Protein AF-A0A7Y6PIS1-F1 (afdb_monomer)

Secondary structure (DSSP, 8-state):
--EEEEE-STTSSHHHHHHHHHHHS-------TT--S-TT-EEEEETTEEEEE-STHHHH-TTS--STHHHHHHHHHHHHHHH-SEEEE---TTT-S-HHHHHH-

Organism: Phocaeicola vulgatus (NCBI:txid821)

Solvent-accessible surface area (backbone atoms only — not comparable to full-atom values): 6566 Å² total; per-residue (Å²): 117,56,26,36,22,78,46,59,55,88,89,47,44,67,47,58,52,52,50,48,60,48,70,75,34,75,56,82,84,81,86,71,92,81,77,87,77,69,103,28,55,45,69,42,44,55,96,93,41,63,33,32,36,45,69,38,46,74,54,72,56,80,81,79,85,83,81,80,54,67,71,55,46,53,56,49,49,54,54,30,56,76,67,31,78,40,77,43,79,46,69,39,81,91,74,45,91,45,75,66,46,63,74,73,108

Sequence (105 aa):
IPRIAIVGKPNVGKSSLVNKLLGSNRVIVSDIAGTTRDAIDTTIMHNGNEYIFIDTAGLRKKNKIKEELERYSIIRTVSAVERADVVVLLIDATEGVTEQDAKIA

pLDDT: mean 72.75, std 18.18, range [33.72, 94.94]

Radius of gyration: 14.28 Å; Cα contacts (8 Å, |Δi|>4): 120; chains: 1; bounding box: 39×29×41 Å

Foldseek 3Di:
DFEEEEDEDPPLCSLVVVVVQCVVFDPQDDDDDPPPDDPQWGWGADPNDIYIYGRCVVSVVPDDDDDPPDVVSVVSLVVSVVPGPYYHYRDRPVVPDDPRSVVSD

Nearest PDB structures (foldseek):
  5m7h-assembly1_A  TM=8.652E-01  e=1.419E-08  Bacillus subtilis subsp. subtilis str. 168
  4dcu-assembly1_A  TM=8.675E-01  e=1.735E-08  Bacillus subtilis
  6xrs-assembly2_B  TM=8.607E-01  e=6.313E-06  Neisseria gonorrhoeae NCCP11945
  6xrs-assembly1_A  TM=6.998E-01  e=1.411E-05  Neisseria gonorrhoeae NCCP11945
  9ivm-assembly1_A  TM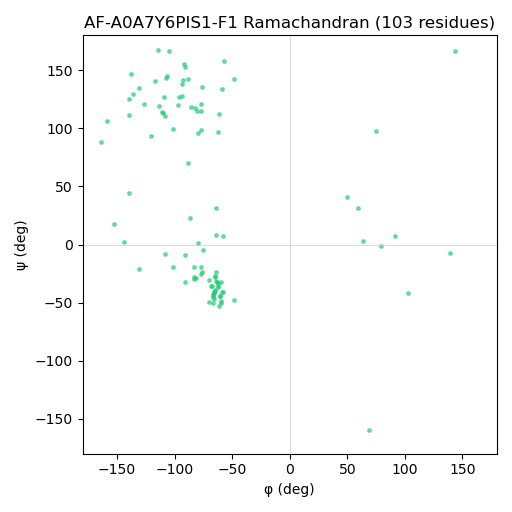=5.642E-01  e=2.242E-02  Homo sapiens

InterPro domains:
  IPR005225 Small GTP-binding domain [TIGR00231] (2-104)
  IPR006073 GTP binding domain [PF01926] (3-104)
  IPR006073 GTP binding domain [PR00326] (4-24)
  IPR006073 GTP binding domain [PR00326] (74-92)
  IPR027417 P-loop containing nucleoside triphosphate hydrolase [G3DSA:3.40.50.300] (1-105)
  IPR027417 P-loop containing nucleoside triphosp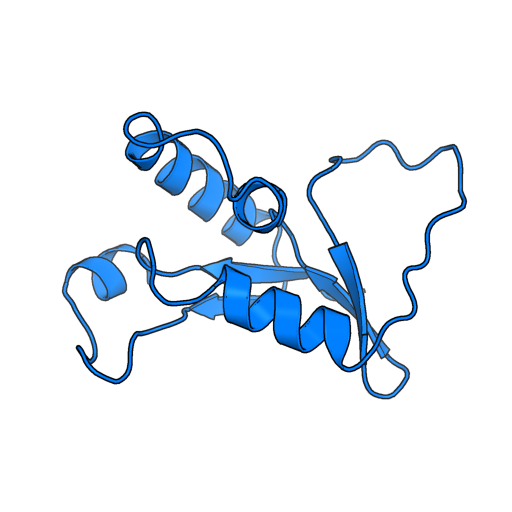hate hydrolase [SSF52540] (2-103)
  IPR031166 EngA-type guanine nucleotide-binding (G) domain [PS51712] (2-105)

Mean predicted aligned error: 9.03 Å

Structure (mmCIF, N/CA/C/O backbone):
data_AF-A0A7Y6PIS1-F1
#
_entry.id   AF-A0A7Y6PIS1-F1
#
loop_
_atom_site.group_PDB
_atom_site.id
_atom_site.type_symbol
_atom_site.label_atom_id
_atom_site.label_alt_id
_atom_site.label_comp_id
_atom_site.label_asym_id
_atom_site.label_entity_id
_atom_site.label_seq_id
_atom_site.pdbx_PDB_ins_code
_atom_site.Cartn_x
_atom_site.Cartn_y
_atom_site.Cartn_z
_atom_site.occupancy
_atom_site.B_iso_or_equiv
_atom_site.auth_seq_id
_atom_site.auth_comp_id
_atom_site.auth_asym_id
_atom_site.auth_atom_id
_atom_site.pdbx_PDB_model_num
ATOM 1 N N . ILE A 1 1 ? -13.054 -0.274 11.995 1.00 86.12 1 ILE A N 1
ATOM 2 C CA . ILE A 1 1 ? -12.542 0.511 10.851 1.00 86.12 1 ILE A CA 1
ATOM 3 C C . ILE A 1 1 ? -11.534 -0.373 10.130 1.00 86.12 1 ILE A C 1
ATOM 5 O O . ILE A 1 1 ? -10.562 -0.742 10.786 1.00 86.12 1 ILE A O 1
ATOM 9 N N . PRO A 1 2 ? -11.788 -0.788 8.878 1.00 92.56 2 PRO A N 1
ATOM 10 C CA . PRO A 1 2 ? -10.890 -1.682 8.152 1.00 92.56 2 PRO A CA 1
ATOM 11 C C . PRO A 1 2 ? -9.487 -1.089 8.005 1.00 92.56 2 PRO A C 1
ATOM 13 O O . PRO A 1 2 ? -9.337 0.084 7.644 1.00 92.56 2 PRO A O 1
ATOM 16 N N . ARG A 1 3 ? -8.469 -1.906 8.273 1.00 90.88 3 ARG A N 1
ATOM 17 C CA . ARG A 1 3 ? -7.052 -1.576 8.120 1.00 90.88 3 ARG A CA 1
ATOM 18 C C . ARG A 1 3 ? -6.539 -2.088 6.785 1.00 90.88 3 ARG A C 1
ATOM 20 O O . ARG A 1 3 ? -6.576 -3.287 6.521 1.00 90.88 3 ARG A O 1
ATOM 27 N N . ILE A 1 4 ? -6.050 -1.178 5.955 1.00 91.00 4 ILE A N 1
ATOM 28 C CA . ILE A 1 4 ? -5.600 -1.457 4.595 1.00 91.00 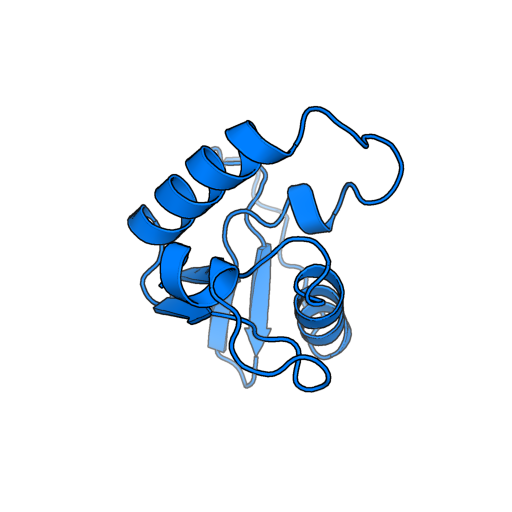4 ILE A CA 1
ATOM 29 C C . ILE A 1 4 ? -4.089 -1.240 4.512 1.00 91.00 4 ILE A C 1
ATOM 31 O O . ILE A 1 4 ? -3.604 -0.125 4.716 1.00 91.00 4 ILE A O 1
ATOM 35 N N . ALA A 1 5 ? -3.345 -2.291 4.173 1.00 89.00 5 ALA A N 1
ATOM 36 C CA . ALA A 1 5 ? -1.942 -2.190 3.779 1.00 89.00 5 ALA A CA 1
ATOM 37 C C . ALA A 1 5 ? -1.826 -2.072 2.258 1.00 89.00 5 ALA A C 1
ATOM 39 O O . ALA A 1 5 ? -2.485 -2.808 1.526 1.00 89.00 5 ALA A O 1
ATOM 40 N N . ILE A 1 6 ? -0.939 -1.197 1.776 1.00 87.12 6 ILE A N 1
ATOM 41 C CA . ILE A 1 6 ? -0.526 -1.183 0.366 1.00 87.12 6 ILE A CA 1
ATOM 42 C C . ILE A 1 6 ? 0.921 -1.651 0.280 1.00 87.12 6 ILE A C 1
ATOM 44 O O . ILE A 1 6 ? 1.836 -0.953 0.724 1.00 87.12 6 ILE A O 1
ATOM 48 N N . VAL A 1 7 ? 1.121 -2.813 -0.331 1.00 87.12 7 VAL A N 1
ATOM 49 C CA . VAL A 1 7 ? 2.422 -3.459 -0.522 1.00 87.12 7 VAL A CA 1
ATOM 50 C C . 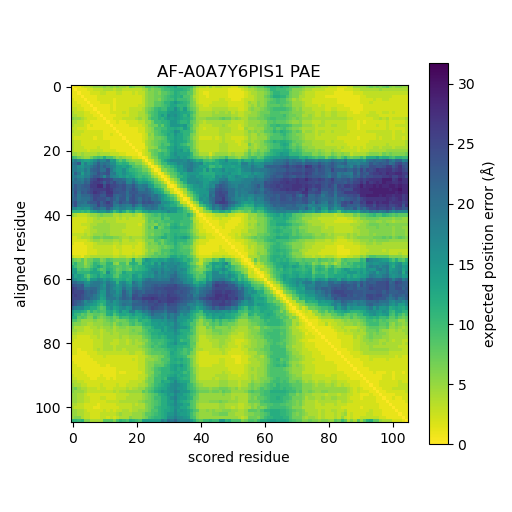VAL A 1 7 ? 2.773 -3.524 -2.008 1.00 87.12 7 VAL A C 1
ATOM 52 O O . VAL A 1 7 ? 1.959 -3.216 -2.873 1.00 87.12 7 VAL A O 1
ATOM 55 N N . GLY A 1 8 ? 4.025 -3.845 -2.314 1.00 85.75 8 GLY A N 1
ATOM 56 C CA . GLY A 1 8 ? 4.538 -3.935 -3.682 1.00 85.75 8 GLY A CA 1
ATOM 57 C C . GLY A 1 8 ? 5.976 -3.447 -3.771 1.00 85.75 8 GLY A C 1
ATOM 58 O O . GLY A 1 8 ? 6.478 -2.796 -2.841 1.00 85.75 8 GLY A O 1
ATOM 59 N N . LYS A 1 9 ? 6.644 -3.738 -4.888 1.00 83.94 9 LYS A N 1
ATOM 60 C CA . LYS A 1 9 ? 8.067 -3.425 -5.082 1.00 83.94 9 LYS A CA 1
ATOM 61 C C . LYS A 1 9 ? 8.381 -1.928 -4.914 1.00 83.94 9 LYS A C 1
ATOM 63 O O . LYS A 1 9 ? 7.483 -1.074 -4.998 1.00 83.94 9 LYS A O 1
ATOM 68 N N . PRO A 1 10 ? 9.635 -1.548 -4.620 1.00 78.06 10 PRO A N 1
ATOM 69 C CA . PRO A 1 10 ? 10.038 -0.145 -4.589 1.00 78.06 10 PRO A CA 1
ATOM 70 C C . PRO A 1 10 ? 9.581 0.607 -5.849 1.00 78.06 10 PRO A C 1
ATOM 72 O O . PRO A 1 10 ? 9.574 0.063 -6.943 1.00 78.06 10 PRO A O 1
ATOM 75 N N . ASN A 1 11 ? 9.165 1.865 -5.687 1.00 78.88 11 ASN A N 1
ATOM 76 C CA . ASN A 1 11 ? 8.772 2.763 -6.785 1.00 78.88 11 ASN A CA 1
ATOM 77 C C . ASN A 1 11 ? 7.546 2.377 -7.641 1.00 78.88 11 ASN A C 1
ATOM 79 O O . ASN A 1 11 ? 7.165 3.184 -8.479 1.00 78.88 11 ASN A O 1
ATOM 83 N N . VAL A 1 12 ? 6.827 1.288 -7.340 1.00 85.50 12 VAL A N 1
ATOM 84 C CA . VAL A 1 12 ? 5.592 0.844 -8.044 1.00 85.50 12 VAL A CA 1
ATOM 85 C C . VAL A 1 12 ? 4.383 1.803 -7.954 1.00 85.50 12 VAL A C 1
ATOM 87 O O . VAL A 1 12 ? 3.261 1.468 -8.303 1.00 85.50 12 VAL A O 1
ATOM 90 N N . GLY A 1 13 ? 4.566 3.014 -7.420 1.00 85.06 13 GLY A N 1
ATOM 91 C CA . GLY A 1 13 ? 3.503 4.023 -7.353 1.00 85.06 13 GLY A CA 1
ATOM 92 C C . GLY A 1 13 ? 2.649 4.022 -6.080 1.00 85.06 13 GLY A C 1
ATOM 93 O O . GLY A 1 13 ? 1.719 4.822 -5.990 1.00 85.06 13 GLY A O 1
ATOM 94 N N . LYS A 1 14 ? 2.990 3.232 -5.049 1.00 83.75 14 LYS A N 1
ATOM 95 C CA . LYS A 1 14 ? 2.235 3.157 -3.772 1.00 83.75 14 LYS A CA 1
ATOM 96 C C . LYS A 1 14 ? 1.906 4.530 -3.177 1.00 83.75 14 LYS A C 1
ATOM 98 O O . LYS A 1 14 ? 0.764 4.807 -2.823 1.00 83.75 14 LYS A O 1
ATOM 103 N N . SER A 1 15 ? 2.897 5.425 -3.100 1.00 75.38 15 SER A N 1
ATOM 104 C CA . SER A 1 15 ? 2.697 6.769 -2.535 1.00 75.38 15 SER A CA 1
ATOM 105 C C . SER A 1 15 ? 1.785 7.628 -3.404 1.00 75.38 15 SER A C 1
ATOM 107 O O . SER A 1 15 ? 1.017 8.424 -2.877 1.00 75.38 15 SER A O 1
ATOM 109 N N . SER A 1 16 ? 1.867 7.476 -4.728 1.00 81.75 16 SER A N 1
ATOM 110 C CA . SER A 1 16 ? 1.006 8.198 -5.665 1.00 81.75 16 SER A CA 1
ATOM 111 C C . SER A 1 16 ? -0.450 7.759 -5.511 1.00 81.75 16 SER A C 1
ATOM 113 O O . SER A 1 16 ? -1.330 8.615 -5.460 1.00 81.75 16 SER A O 1
ATOM 115 N N . LEU A 1 17 ? -0.695 6.454 -5.344 1.00 84.31 17 LEU A N 1
ATOM 116 C CA . LEU A 1 17 ? -2.024 5.899 -5.085 1.00 84.31 17 LEU A CA 1
ATOM 117 C C . LEU A 1 17 ? -2.618 6.440 -3.777 1.00 84.31 17 LEU A C 1
ATOM 119 O O . LEU A 1 17 ? -3.703 7.017 -3.794 1.00 84.31 17 LEU A O 1
ATOM 123 N N . VAL A 1 18 ? -1.886 6.338 -2.662 1.00 78.50 18 VAL A N 1
ATOM 124 C CA . VAL A 1 18 ? -2.363 6.853 -1.364 1.00 78.50 18 VAL A CA 1
ATOM 125 C C . VAL A 1 18 ? -2.602 8.359 -1.418 1.00 78.50 18 VAL A C 1
ATOM 127 O O . VAL A 1 18 ? -3.649 8.825 -0.981 1.00 78.50 18 VAL A O 1
ATOM 130 N N . ASN A 1 19 ? -1.693 9.137 -2.009 1.00 76.12 19 ASN A N 1
ATOM 131 C CA . ASN A 1 19 ? -1.880 10.584 -2.140 1.00 76.12 19 ASN A CA 1
ATOM 132 C C . ASN A 1 19 ? -3.105 10.943 -2.986 1.00 76.12 19 ASN A C 1
ATOM 134 O O . ASN A 1 19 ? -3.787 11.921 -2.678 1.00 76.12 19 ASN A O 1
ATOM 138 N N . LYS A 1 20 ? -3.407 10.161 -4.029 1.00 80.62 20 L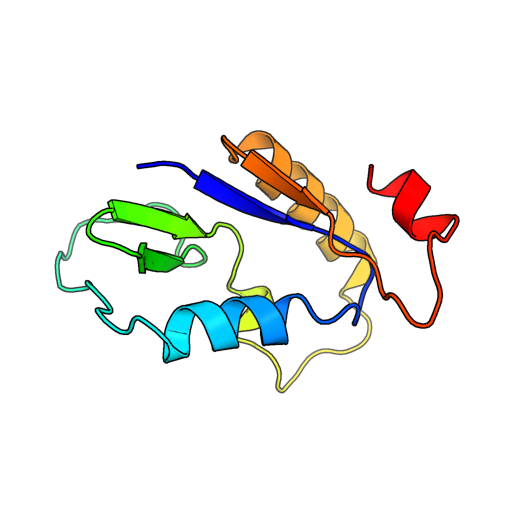YS A N 1
ATOM 139 C CA . LYS A 1 20 ? -4.617 10.351 -4.831 1.00 80.62 20 LYS A CA 1
ATOM 140 C C . LYS A 1 20 ? -5.870 10.072 -4.000 1.00 80.62 20 LYS A C 1
ATOM 142 O O . LYS A 1 20 ? -6.758 10.916 -3.980 1.00 80.62 20 LYS A O 1
ATOM 147 N N . LEU A 1 21 ? -5.903 8.961 -3.260 1.00 77.19 21 LEU A N 1
ATOM 148 C CA . LEU A 1 21 ? -7.011 8.613 -2.358 1.00 77.19 21 LEU A CA 1
ATOM 149 C C . LEU A 1 21 ? -7.231 9.682 -1.277 1.00 77.19 21 LEU A C 1
ATOM 151 O O . LEU A 1 21 ? -8.372 10.059 -1.009 1.00 77.19 21 LEU A O 1
ATOM 155 N N . LEU A 1 22 ? -6.139 10.222 -0.726 1.00 73.25 22 LEU A N 1
ATOM 156 C CA . LEU A 1 22 ? -6.167 11.314 0.246 1.00 73.25 22 LEU A CA 1
ATOM 157 C C . LEU A 1 22 ? -6.678 12.620 -0.357 1.00 73.25 22 LEU A C 1
ATOM 159 O O . LEU A 1 22 ? -7.463 13.307 0.280 1.00 73.25 22 LEU A O 1
ATOM 163 N N . GLY A 1 23 ? -6.224 12.991 -1.556 1.00 65.94 23 GLY A N 1
ATOM 164 C CA . GLY A 1 23 ? -6.621 14.230 -2.229 1.00 65.94 23 GLY A CA 1
ATOM 165 C C . GLY A 1 23 ? -8.068 14.225 -2.724 1.00 65.94 23 GLY A C 1
ATOM 166 O O . GLY A 1 23 ? -8.696 15.278 -2.748 1.00 65.94 23 GLY A O 1
ATOM 167 N N . SER A 1 24 ? -8.601 13.056 -3.082 1.00 59.75 24 SER A N 1
ATOM 168 C CA . SER A 1 24 ? -9.976 12.899 -3.567 1.00 59.75 24 SER A CA 1
ATOM 169 C C . SER A 1 24 ? -11.036 12.961 -2.466 1.00 59.75 24 SER A C 1
ATOM 171 O O . SER A 1 24 ? -12.177 13.285 -2.771 1.00 59.75 24 SER A O 1
ATOM 173 N N . ASN A 1 25 ? -10.686 12.673 -1.208 1.00 54.62 25 ASN A N 1
ATOM 174 C CA . ASN A 1 25 ? -11.656 12.588 -0.112 1.00 54.62 25 ASN A CA 1
ATOM 175 C C . ASN A 1 25 ? -11.141 13.217 1.197 1.00 54.62 25 ASN A C 1
ATOM 177 O O . ASN A 1 25 ? -11.264 12.620 2.267 1.00 54.62 25 ASN A O 1
ATOM 181 N N . ARG A 1 26 ? -10.511 14.400 1.141 1.00 50.19 26 ARG A N 1
ATOM 182 C CA . ARG A 1 26 ? -9.970 15.048 2.350 1.00 50.19 26 ARG A CA 1
ATOM 183 C C . ARG A 1 26 ? -11.073 15.393 3.357 1.00 50.19 26 ARG A C 1
ATOM 185 O O . ARG A 1 26 ? -11.634 16.480 3.323 1.00 50.19 26 ARG A O 1
ATOM 192 N N . VAL A 1 27 ? -11.255 14.512 4.331 1.00 42.97 27 VAL A N 1
ATOM 193 C CA . VAL A 1 27 ? -11.535 14.869 5.720 1.00 42.97 27 VAL A CA 1
ATOM 194 C C . VAL A 1 27 ? -10.389 14.264 6.524 1.00 42.97 27 VAL A C 1
ATOM 196 O O . VAL A 1 27 ? -10.385 13.074 6.824 1.00 42.97 27 VAL A O 1
ATOM 199 N N . ILE A 1 28 ? -9.344 15.057 6.776 1.00 50.56 28 ILE A N 1
ATOM 200 C CA . ILE A 1 28 ? -8.276 14.659 7.698 1.00 50.56 28 ILE A CA 1
ATOM 201 C C . ILE A 1 28 ? -8.855 14.864 9.096 1.00 50.56 28 ILE A C 1
ATOM 203 O O . ILE A 1 28 ? -8.913 15.993 9.572 1.00 50.56 28 ILE A O 1
ATOM 207 N N . VAL A 1 29 ? -9.338 13.794 9.723 1.00 41.78 29 VAL A N 1
ATOM 208 C CA . VAL A 1 29 ? -9.746 13.840 11.129 1.00 41.78 29 VAL A CA 1
ATOM 209 C C . VAL A 1 29 ? -8.485 13.707 11.974 1.00 41.78 29 VAL A C 1
ATOM 211 O O . VAL A 1 29 ? -7.808 12.683 11.927 1.00 41.78 29 VAL A O 1
ATOM 214 N N . SER A 1 30 ? -8.137 14.746 12.723 1.00 46.31 30 SER A N 1
ATOM 215 C CA . SER A 1 30 ? -7.160 14.652 13.806 1.00 46.31 30 SER A CA 1
ATOM 216 C C . SER A 1 30 ? -7.370 15.816 14.754 1.00 46.31 30 SER A C 1
ATOM 218 O O . SER A 1 30 ? -6.948 16.906 14.405 1.00 46.31 30 SER A O 1
ATOM 220 N N . ASP A 1 31 ? -7.943 15.568 15.936 1.00 37.16 31 ASP A N 1
ATOM 221 C CA . ASP A 1 31 ? -7.888 16.506 17.075 1.00 37.16 31 ASP A CA 1
ATOM 222 C C . ASP A 1 31 ? -8.001 15.817 18.460 1.00 37.16 31 ASP A C 1
ATOM 224 O O . ASP A 1 31 ? -8.262 16.473 19.465 1.00 37.16 31 ASP A O 1
ATOM 228 N N . ILE A 1 32 ? -7.779 14.496 18.578 1.00 36.62 32 ILE A N 1
ATOM 229 C CA . ILE A 1 32 ? -7.836 13.818 19.890 1.00 36.62 32 ILE A CA 1
ATOM 230 C C . ILE A 1 32 ? -6.421 13.575 20.429 1.00 36.62 32 ILE A C 1
ATOM 232 O O . ILE A 1 32 ? -5.749 12.606 20.071 1.00 36.62 32 ILE A O 1
ATOM 236 N N . ALA A 1 33 ? -5.980 14.448 21.338 1.00 33.72 33 ALA A N 1
ATOM 237 C CA . ALA A 1 33 ? -4.833 14.189 22.202 1.00 33.72 33 ALA A CA 1
ATOM 238 C C . ALA A 1 33 ? -5.131 12.957 23.080 1.00 33.72 33 ALA A C 1
ATOM 240 O O . ALA A 1 33 ? -6.032 12.986 23.915 1.00 33.72 33 ALA A O 1
ATOM 241 N N . GLY A 1 34 ? -4.404 11.859 22.852 1.00 38.12 34 GLY A N 1
ATOM 242 C CA . GLY A 1 34 ? -4.619 10.576 23.538 1.00 38.12 34 GLY A CA 1
ATOM 243 C C . GLY A 1 34 ? -4.503 9.335 22.647 1.00 38.12 34 GLY A C 1
ATOM 244 O O . GLY A 1 34 ? -4.484 8.221 23.161 1.00 38.12 34 GLY A O 1
ATOM 245 N N . THR A 1 35 ? -4.372 9.481 21.326 1.00 47.72 35 THR A N 1
ATOM 246 C CA . THR A 1 35 ? -4.166 8.343 20.416 1.00 47.72 35 THR A CA 1
ATOM 247 C C . THR A 1 35 ? -2.681 8.010 20.253 1.00 47.72 35 THR A C 1
ATOM 249 O O . THR A 1 35 ? -2.085 8.221 19.197 1.00 47.72 35 THR A O 1
ATOM 252 N N . THR A 1 36 ? -2.036 7.483 21.291 1.00 45.44 36 THR A N 1
ATOM 253 C CA . THR A 1 36 ? -0.751 6.797 21.108 1.00 45.44 36 THR A CA 1
ATOM 254 C C . THR A 1 36 ? -1.007 5.383 20.605 1.00 45.44 36 THR A C 1
ATOM 256 O O . THR A 1 36 ? -1.262 4.476 21.391 1.00 45.44 36 THR A O 1
ATOM 259 N N . ARG A 1 37 ? -0.933 5.181 19.287 1.00 40.03 37 ARG A N 1
ATOM 260 C CA . ARG A 1 37 ? -0.550 3.895 18.678 1.00 40.03 37 ARG A CA 1
ATOM 261 C C . ARG A 1 37 ? -0.187 4.132 17.212 1.00 40.03 37 ARG A C 1
ATOM 263 O O . ARG A 1 37 ? -1.028 4.084 16.329 1.00 40.03 37 ARG A O 1
ATOM 270 N N . ASP A 1 38 ? 1.094 4.438 17.027 1.00 43.41 38 ASP A N 1
ATOM 271 C CA . ASP A 1 38 ? 1.842 4.467 15.767 1.00 43.41 38 ASP A CA 1
ATOM 272 C C . ASP A 1 38 ? 1.556 5.671 14.853 1.00 43.41 38 ASP A C 1
ATOM 274 O O . ASP A 1 38 ? 0.626 5.684 14.056 1.00 43.41 38 ASP A O 1
ATOM 278 N N . ALA A 1 39 ? 2.420 6.691 14.927 1.00 48.81 39 ALA A N 1
ATOM 279 C CA . ALA A 1 39 ? 2.392 7.958 14.173 1.00 48.81 39 ALA A CA 1
ATOM 280 C C . ALA A 1 39 ? 2.573 7.829 12.633 1.00 48.81 39 ALA A C 1
ATOM 282 O O . ALA A 1 39 ? 3.184 8.678 11.982 1.00 48.81 39 ALA A O 1
ATOM 283 N N . ILE A 1 40 ? 2.108 6.728 12.048 1.00 66.31 40 ILE A N 1
ATOM 284 C CA . ILE A 1 40 ? 2.474 6.218 10.726 1.00 66.31 40 ILE A CA 1
ATOM 285 C C . ILE A 1 40 ? 1.221 5.872 9.899 1.00 66.31 40 ILE A C 1
ATOM 287 O O . ILE A 1 40 ? 1.296 5.867 8.670 1.00 66.31 40 ILE A O 1
ATOM 291 N N . ASP A 1 41 ? 0.066 5.645 10.524 1.00 78.31 41 ASP A N 1
ATOM 292 C CA . ASP A 1 41 ? -1.171 5.265 9.836 1.00 78.31 41 ASP A CA 1
ATOM 293 C C . ASP A 1 41 ? -2.004 6.507 9.453 1.00 78.31 41 ASP A C 1
ATOM 295 O O . ASP A 1 41 ? -1.897 7.571 10.064 1.00 78.31 41 ASP A O 1
ATOM 299 N N . THR A 1 42 ? -2.808 6.410 8.394 1.00 78.50 42 THR A N 1
ATOM 300 C CA . THR A 1 42 ? -3.636 7.508 7.885 1.00 78.50 42 THR A CA 1
ATOM 301 C C . THR A 1 42 ? -5.093 7.087 7.762 1.00 78.50 42 THR A C 1
ATOM 303 O O . THR A 1 42 ? -5.418 6.193 6.985 1.00 78.50 42 THR A O 1
ATOM 306 N N . THR A 1 43 ? -5.978 7.795 8.455 1.00 82.81 43 THR A N 1
ATOM 307 C CA . THR A 1 43 ? -7.427 7.649 8.301 1.00 82.81 43 THR A CA 1
ATOM 308 C C . THR A 1 43 ? -7.924 8.331 7.024 1.00 82.81 43 THR A C 1
ATOM 310 O O . THR A 1 43 ? -7.524 9.457 6.718 1.00 82.81 43 THR A O 1
ATOM 313 N N . ILE A 1 44 ? -8.805 7.659 6.280 1.00 79.75 44 ILE A N 1
ATOM 314 C CA . ILE A 1 44 ? -9.463 8.163 5.069 1.00 79.75 44 ILE A CA 1
ATOM 315 C C . ILE A 1 44 ? -10.967 7.910 5.168 1.00 79.75 44 ILE A C 1
ATOM 317 O O . ILE A 1 44 ? -11.389 6.803 5.492 1.00 79.75 44 ILE A O 1
ATOM 321 N N . MET A 1 45 ? -11.768 8.919 4.823 1.00 81.06 45 MET A N 1
ATOM 322 C CA . MET A 1 45 ? -13.201 8.762 4.578 1.00 81.06 45 MET A CA 1
ATOM 323 C C . MET A 1 45 ? -13.435 8.534 3.087 1.00 81.06 45 MET A C 1
ATOM 325 O O . MET A 1 45 ? -12.966 9.317 2.272 1.00 81.06 45 MET A O 1
ATOM 329 N N . HIS A 1 46 ? -14.164 7.493 2.704 1.00 81.81 46 HIS A N 1
ATOM 330 C CA . HIS A 1 46 ? -14.545 7.253 1.316 1.00 81.81 46 HIS A CA 1
ATOM 331 C C . HIS A 1 46 ? -15.984 6.747 1.244 1.00 81.81 46 HIS A C 1
ATOM 333 O O . HIS A 1 46 ? -16.339 5.773 1.905 1.00 81.81 46 HIS A O 1
ATOM 339 N N . ASN A 1 47 ? -16.824 7.430 0.459 1.00 84.88 47 ASN A N 1
ATOM 340 C CA . ASN A 1 47 ? -18.254 7.129 0.316 1.00 84.88 47 ASN A CA 1
ATOM 341 C C . ASN A 1 47 ? -18.985 6.975 1.667 1.00 84.88 47 ASN A C 1
ATOM 343 O O . ASN A 1 47 ? -19.786 6.064 1.847 1.00 84.88 47 ASN A O 1
ATOM 347 N N . GLY A 1 48 ? -18.669 7.843 2.636 1.00 84.62 48 GLY A N 1
ATOM 348 C CA . GLY A 1 48 ? -19.264 7.816 3.977 1.00 84.62 48 GLY A CA 1
ATOM 349 C C . GLY A 1 48 ? -18.685 6.768 4.936 1.00 84.62 48 GLY A C 1
ATOM 350 O O . GLY A 1 48 ? -19.088 6.746 6.094 1.00 84.62 48 GLY A O 1
ATOM 351 N N . ASN A 1 49 ? -17.724 5.949 4.500 1.00 85.69 49 ASN A N 1
ATOM 352 C CA . ASN A 1 49 ? -17.076 4.932 5.329 1.00 85.69 49 ASN A CA 1
ATOM 353 C C . ASN A 1 49 ? -15.649 5.334 5.705 1.00 85.69 49 ASN A C 1
ATOM 355 O O . ASN A 1 49 ? -14.931 5.926 4.900 1.00 85.69 49 ASN A O 1
ATOM 359 N N . GLU A 1 50 ? -15.228 4.967 6.910 1.00 87.25 50 GLU A N 1
ATOM 360 C CA . GLU A 1 50 ? -13.876 5.205 7.409 1.00 87.25 50 GLU A CA 1
ATOM 361 C C . GLU A 1 50 ? -12.962 4.008 7.120 1.00 87.25 50 GLU A C 1
ATOM 363 O O . GLU A 1 50 ? -13.365 2.849 7.261 1.00 87.25 50 GLU A O 1
ATOM 368 N N . TYR A 1 51 ? -11.711 4.292 6.768 1.00 88.00 51 TYR A N 1
ATOM 369 C CA . TYR A 1 51 ? -10.652 3.317 6.522 1.00 88.00 51 TYR A CA 1
ATOM 370 C C . TYR A 1 51 ? -9.346 3.798 7.148 1.00 88.00 51 TYR A C 1
ATOM 372 O O . TYR A 1 51 ? -9.061 4.995 7.143 1.00 88.00 51 TYR A O 1
ATOM 380 N N . ILE A 1 52 ? -8.518 2.875 7.633 1.00 88.12 52 ILE A N 1
ATOM 381 C CA . ILE A 1 52 ? -7.175 3.182 8.139 1.00 88.12 52 ILE A CA 1
ATOM 382 C C . ILE A 1 52 ? -6.154 2.588 7.177 1.00 88.12 52 ILE A C 1
ATOM 384 O O . ILE A 1 52 ? -6.036 1.375 7.059 1.00 88.12 52 ILE A O 1
ATOM 388 N N . PHE A 1 53 ? -5.383 3.437 6.508 1.00 85.38 53 PHE A N 1
ATOM 389 C CA . PHE A 1 53 ? -4.225 3.012 5.731 1.00 85.38 53 PHE A CA 1
ATOM 390 C C . PHE A 1 53 ? -3.019 2.921 6.648 1.00 85.38 53 PHE A C 1
ATOM 392 O O . PHE A 1 53 ? -2.602 3.927 7.220 1.00 85.38 53 PHE A O 1
ATOM 399 N N . ILE A 1 54 ? -2.455 1.731 6.789 1.00 82.31 54 ILE A N 1
ATOM 400 C CA . ILE A 1 54 ? -1.356 1.504 7.723 1.00 82.31 54 ILE A CA 1
ATOM 401 C C . ILE A 1 54 ? 0.017 1.690 7.066 1.00 82.31 54 ILE A C 1
ATOM 403 O O . ILE A 1 54 ? 0.174 1.585 5.851 1.00 82.31 54 ILE A O 1
ATOM 407 N N . ASP A 1 55 ? 1.016 1.998 7.886 1.00 70.94 55 ASP A N 1
ATOM 408 C CA . ASP A 1 55 ? 2.428 2.143 7.515 1.00 70.94 55 ASP A CA 1
ATOM 409 C C . ASP A 1 55 ? 2.744 3.216 6.436 1.00 70.94 55 ASP A C 1
ATOM 411 O O . ASP A 1 55 ? 3.714 3.148 5.670 1.00 70.94 55 ASP A O 1
ATOM 415 N N . THR A 1 56 ? 1.956 4.295 6.407 1.00 62.91 56 THR A N 1
ATOM 416 C CA . THR A 1 56 ? 2.073 5.385 5.421 1.00 62.91 56 THR A CA 1
ATOM 417 C C . THR A 1 56 ? 3.245 6.355 5.644 1.00 62.91 56 THR A C 1
ATOM 419 O O . THR A 1 56 ? 3.483 7.213 4.790 1.00 62.91 56 THR A O 1
ATOM 422 N N . ALA A 1 57 ? 4.036 6.257 6.724 1.00 55.09 57 ALA A N 1
ATOM 423 C CA . ALA A 1 57 ? 5.134 7.212 6.969 1.00 55.09 57 ALA A CA 1
ATOM 424 C C . ALA A 1 57 ? 6.211 7.188 5.874 1.00 55.09 57 ALA A C 1
ATOM 426 O O . ALA A 1 57 ? 6.763 8.234 5.533 1.00 55.09 57 ALA A O 1
ATOM 427 N N . GLY A 1 58 ? 6.483 6.024 5.272 1.00 53.88 58 GLY A N 1
ATOM 428 C CA . GLY A 1 58 ? 7.351 5.905 4.095 1.00 53.88 58 GLY A CA 1
ATOM 429 C C . GLY A 1 58 ? 6.791 6.610 2.857 1.00 53.88 58 GLY A C 1
ATOM 430 O O . GLY A 1 58 ? 7.551 7.084 2.020 1.00 53.88 58 GLY A O 1
ATOM 431 N N . LEU A 1 59 ? 5.466 6.748 2.769 1.00 54.78 59 LEU A N 1
ATOM 432 C CA . LEU A 1 59 ? 4.781 7.448 1.682 1.00 54.78 59 LEU A CA 1
ATOM 433 C C . LEU A 1 59 ? 4.785 8.973 1.891 1.00 54.78 59 LEU A C 1
ATOM 435 O O . LEU A 1 59 ? 4.806 9.718 0.913 1.00 54.78 59 LEU A O 1
ATOM 439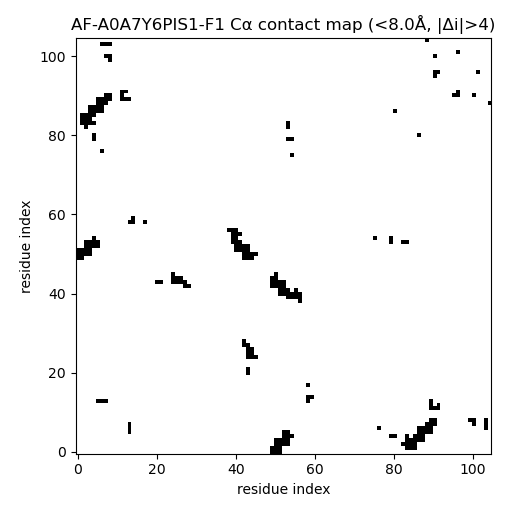 N N . ARG A 1 60 ? 4.818 9.434 3.151 1.00 50.31 60 ARG A N 1
ATOM 440 C CA . ARG A 1 60 ? 4.861 10.857 3.538 1.00 50.31 60 ARG A CA 1
ATOM 441 C C . ARG A 1 60 ? 6.275 11.467 3.514 1.00 50.31 60 ARG A C 1
ATOM 443 O O . ARG A 1 60 ? 6.414 12.661 3.275 1.00 50.31 60 ARG A O 1
ATOM 450 N N . LYS A 1 61 ? 7.336 10.676 3.731 1.00 48.97 61 LYS A N 1
ATOM 451 C CA . LYS A 1 61 ? 8.735 11.142 3.916 1.00 48.97 61 LYS A CA 1
ATOM 452 C C . LYS A 1 61 ? 9.562 11.338 2.629 1.00 48.97 61 LYS A C 1
ATOM 454 O O . LYS A 1 61 ? 10.789 11.323 2.698 1.00 48.97 61 LYS A O 1
ATOM 459 N N . LYS A 1 62 ? 8.939 11.539 1.463 1.00 47.53 62 LYS A N 1
ATOM 460 C CA . LYS A 1 62 ? 9.548 11.395 0.117 1.00 47.53 62 LYS A CA 1
ATOM 461 C C . LYS A 1 62 ? 10.801 12.235 -0.240 1.00 47.53 62 LYS A C 1
ATOM 463 O O . LYS A 1 62 ? 11.233 12.154 -1.381 1.00 47.53 62 LYS A O 1
ATOM 468 N N . ASN A 1 63 ? 11.430 12.978 0.675 1.00 43.94 63 ASN A N 1
ATOM 469 C CA . ASN A 1 63 ? 12.503 13.913 0.325 1.00 43.94 63 ASN A CA 1
ATOM 470 C C . ASN A 1 63 ? 13.945 13.555 0.726 1.00 43.94 63 ASN A C 1
ATOM 472 O O . ASN A 1 63 ? 14.811 14.303 0.282 1.00 43.94 63 ASN A O 1
ATOM 476 N N . LYS A 1 64 ? 14.282 12.510 1.513 1.00 43.56 64 LYS A N 1
ATOM 477 C CA . LYS A 1 64 ? 15.677 12.453 2.035 1.00 43.56 64 LYS A CA 1
ATOM 478 C C . LYS A 1 64 ? 16.461 11.150 2.223 1.00 43.56 64 LYS A C 1
ATOM 480 O O . LYS A 1 64 ? 17.590 11.272 2.678 1.00 43.56 64 LYS A O 1
ATOM 485 N N . ILE A 1 65 ? 15.996 9.943 1.894 1.00 49.75 65 ILE A N 1
ATOM 486 C CA . ILE A 1 65 ? 16.830 8.752 2.175 1.00 49.75 65 ILE A CA 1
ATOM 487 C C . ILE A 1 65 ? 16.743 7.750 1.024 1.00 49.75 65 ILE A C 1
ATOM 489 O O . ILE A 1 65 ? 15.691 7.170 0.782 1.00 49.75 65 ILE A O 1
ATOM 493 N N . LYS A 1 66 ? 17.848 7.590 0.292 1.00 49.72 66 LYS A N 1
ATOM 494 C CA . LYS A 1 66 ? 18.131 6.480 -0.626 1.00 49.72 66 LYS A CA 1
ATOM 495 C C . LYS A 1 66 ? 19.204 5.622 0.065 1.00 49.72 66 LYS A C 1
ATOM 497 O O . LYS A 1 66 ? 20.060 6.189 0.724 1.00 49.72 66 LYS A O 1
ATOM 502 N N . GLU A 1 67 ? 19.120 4.303 -0.090 1.00 45.03 67 GLU A N 1
ATOM 503 C CA . GLU A 1 67 ? 20.110 3.262 0.284 1.00 45.03 67 GLU A CA 1
ATOM 504 C C . GLU A 1 67 ? 19.876 2.419 1.561 1.00 45.03 67 GLU A C 1
ATOM 506 O O . GLU A 1 67 ? 19.959 1.203 1.446 1.00 45.03 67 GLU A O 1
ATOM 511 N N . GLU A 1 68 ? 19.433 2.927 2.720 1.00 46.50 68 GLU A N 1
ATOM 512 C CA . GLU A 1 68 ? 19.150 2.040 3.891 1.00 46.50 68 GLU A CA 1
ATOM 513 C C . GLU A 1 68 ? 17.786 1.300 3.844 1.00 46.50 68 GLU A C 1
ATOM 515 O O . GLU A 1 68 ? 17.413 0.563 4.759 1.00 46.50 68 GLU A O 1
ATOM 520 N N . LEU A 1 69 ? 17.003 1.493 2.780 1.00 53.81 69 LEU A N 1
ATOM 521 C CA . LEU A 1 69 ? 15.566 1.193 2.761 1.00 53.81 69 LEU A CA 1
ATOM 522 C C . LEU A 1 69 ? 15.178 -0.267 2.487 1.00 53.81 69 LEU A C 1
ATOM 524 O O . LEU A 1 69 ? 14.056 -0.627 2.822 1.00 53.81 69 LEU A O 1
ATOM 528 N N . GLU A 1 70 ? 16.028 -1.119 1.907 1.00 54.59 70 GLU A N 1
ATOM 529 C CA . GLU A 1 70 ? 15.581 -2.457 1.467 1.00 54.59 70 GLU A CA 1
ATOM 530 C C . GLU A 1 70 ? 15.272 -3.422 2.620 1.00 54.59 70 GLU A C 1
ATOM 532 O O . GLU A 1 70 ? 14.176 -3.983 2.665 1.00 54.59 70 GLU A O 1
ATOM 537 N N . ARG A 1 71 ? 16.173 -3.577 3.604 1.00 52.25 71 ARG A N 1
ATOM 538 C CA . ARG A 1 71 ? 15.903 -4.439 4.777 1.00 52.25 71 ARG A CA 1
ATOM 539 C C . ARG A 1 71 ? 14.753 -3.900 5.622 1.00 52.25 71 ARG A C 1
ATOM 541 O O . ARG A 1 71 ? 13.894 -4.663 6.059 1.00 52.25 71 ARG A O 1
ATOM 548 N N . TYR A 1 72 ? 14.706 -2.580 5.798 1.00 58.84 72 TYR A N 1
ATOM 549 C CA . TYR A 1 72 ? 13.586 -1.923 6.466 1.00 58.84 72 TYR A CA 1
ATOM 550 C C . TYR A 1 72 ? 12.277 -2.092 5.691 1.00 58.84 72 TYR A C 1
ATOM 552 O O . TYR A 1 72 ? 11.227 -2.189 6.317 1.00 58.84 72 TYR A O 1
ATOM 560 N N . SER A 1 73 ? 12.315 -2.178 4.358 1.00 63.41 73 SER A N 1
ATOM 561 C CA . SER A 1 73 ? 11.122 -2.405 3.542 1.00 63.41 73 SER A CA 1
ATOM 562 C C . SER A 1 73 ? 10.510 -3.774 3.808 1.00 63.41 73 SER A C 1
ATOM 564 O O . SER A 1 73 ? 9.292 -3.858 3.865 1.00 63.41 73 SER A O 1
ATOM 566 N N . ILE A 1 74 ? 11.313 -4.825 4.004 1.00 68.44 74 ILE A N 1
ATOM 567 C CA . ILE A 1 74 ? 10.790 -6.169 4.300 1.00 68.44 74 ILE A CA 1
ATOM 568 C C . ILE A 1 74 ? 10.116 -6.192 5.673 1.00 68.44 74 ILE A C 1
ATOM 570 O O . ILE A 1 74 ? 8.963 -6.598 5.776 1.00 68.44 74 ILE A O 1
ATOM 574 N N . ILE A 1 75 ? 10.795 -5.699 6.714 1.00 70.25 75 ILE A N 1
ATOM 575 C CA . ILE A 1 75 ? 10.243 -5.651 8.082 1.00 70.25 75 ILE A CA 1
ATOM 576 C C . ILE A 1 75 ? 8.937 -4.846 8.109 1.00 70.25 75 ILE A C 1
ATOM 578 O O . ILE A 1 75 ? 7.964 -5.243 8.746 1.00 70.25 75 ILE A O 1
ATOM 582 N N . ARG A 1 76 ? 8.897 -3.728 7.378 1.00 72.06 76 ARG A N 1
ATOM 583 C CA . ARG A 1 76 ? 7.702 -2.892 7.246 1.00 72.06 76 ARG A CA 1
ATOM 584 C C . ARG A 1 76 ? 6.574 -3.583 6.494 1.00 72.06 76 ARG A C 1
ATOM 586 O O . ARG A 1 76 ? 5.440 -3.512 6.949 1.00 72.06 76 ARG A O 1
ATOM 593 N N . THR A 1 77 ? 6.873 -4.286 5.402 1.00 75.81 77 THR A N 1
ATOM 594 C CA . THR A 1 77 ? 5.881 -5.098 4.684 1.00 75.81 77 THR A CA 1
ATOM 595 C C . THR A 1 77 ? 5.293 -6.168 5.600 1.00 75.81 77 THR A C 1
ATOM 597 O O . THR A 1 77 ? 4.075 -6.255 5.691 1.00 75.81 77 THR A O 1
ATOM 600 N N . VAL A 1 78 ? 6.123 -6.924 6.327 1.00 81.12 78 VAL A N 1
ATOM 601 C CA . VAL A 1 78 ? 5.655 -7.964 7.263 1.00 81.12 78 VAL A CA 1
ATOM 602 C C . VAL A 1 78 ? 4.759 -7.358 8.343 1.00 81.12 78 VAL A C 1
ATOM 604 O O . VAL A 1 78 ? 3.626 -7.794 8.518 1.00 81.12 78 VAL A O 1
ATOM 607 N N . SER A 1 79 ? 5.215 -6.288 9.000 1.00 82.00 79 SER A N 1
ATOM 608 C CA . SER A 1 79 ? 4.429 -5.612 10.037 1.00 82.00 79 SER A CA 1
ATOM 609 C C . SER A 1 79 ? 3.118 -5.022 9.501 1.00 82.00 79 SER A C 1
ATOM 611 O O . SER A 1 79 ? 2.098 -5.048 10.190 1.00 82.00 79 SER A O 1
ATOM 613 N N . ALA A 1 80 ? 3.114 -4.499 8.272 1.00 81.62 80 ALA A N 1
ATOM 614 C CA . ALA A 1 80 ? 1.899 -4.017 7.629 1.00 81.62 80 ALA A CA 1
ATOM 615 C C . ALA A 1 80 ? 0.930 -5.174 7.345 1.00 81.62 80 ALA A C 1
ATOM 617 O O . ALA A 1 80 ? -0.248 -5.062 7.654 1.00 81.62 80 ALA A O 1
ATOM 618 N N . VAL A 1 81 ? 1.409 -6.301 6.821 1.00 84.69 81 VAL A N 1
ATOM 619 C CA . VAL A 1 81 ? 0.566 -7.479 6.567 1.00 84.69 81 VAL A CA 1
ATOM 620 C C . VAL A 1 81 ? -0.064 -8.000 7.862 1.00 84.69 81 VAL A C 1
ATOM 622 O O . VAL A 1 81 ? -1.268 -8.224 7.891 1.00 84.69 81 VAL A O 1
ATOM 625 N N . GLU A 1 82 ? 0.699 -8.105 8.953 1.00 86.81 82 GLU A N 1
ATOM 626 C CA . GLU A 1 82 ? 0.190 -8.573 10.256 1.00 86.81 82 GLU A CA 1
ATOM 627 C C . GLU A 1 82 ? -0.881 -7.657 10.869 1.00 86.81 82 GLU A C 1
ATOM 629 O O . GLU A 1 82 ? -1.767 -8.119 11.586 1.00 86.81 82 GLU A O 1
ATOM 634 N N . ARG A 1 83 ? -0.797 -6.345 10.617 1.00 88.12 83 ARG A N 1
ATOM 635 C CA . ARG A 1 83 ? -1.721 -5.338 11.169 1.00 88.12 83 ARG A CA 1
ATOM 636 C C . ARG A 1 83 ? -2.926 -5.067 10.260 1.00 88.12 83 ARG A C 1
ATOM 638 O O . ARG A 1 83 ? -3.819 -4.324 10.672 1.00 88.12 83 ARG A O 1
ATOM 645 N N . ALA A 1 84 ? -2.936 -5.584 9.031 1.00 90.38 84 ALA A N 1
ATOM 646 C CA . ALA A 1 84 ? -3.972 -5.313 8.042 1.00 90.38 84 ALA A CA 1
ATOM 647 C C . ALA A 1 84 ? -5.149 -6.288 8.147 1.00 90.38 84 ALA A C 1
ATOM 649 O O . ALA A 1 84 ? -4.967 -7.488 8.310 1.00 90.38 84 ALA A O 1
ATOM 650 N N . ASP A 1 85 ? -6.354 -5.764 7.930 1.00 94.94 85 ASP A N 1
ATOM 651 C CA . ASP A 1 85 ? -7.522 -6.587 7.606 1.00 94.94 85 ASP A CA 1
ATOM 652 C C . ASP A 1 85 ? -7.546 -6.908 6.097 1.00 94.94 85 ASP A C 1
ATOM 654 O O . ASP A 1 85 ? -8.047 -7.947 5.676 1.00 94.94 85 ASP A O 1
ATOM 658 N N . VAL A 1 86 ? -7.002 -6.001 5.270 1.00 94.06 86 VAL A N 1
ATOM 659 C CA . VAL A 1 86 ? -6.903 -6.137 3.811 1.00 94.06 86 VAL A CA 1
ATOM 660 C C . VAL A 1 86 ? -5.520 -5.703 3.334 1.00 94.06 86 VAL A C 1
ATOM 662 O O . VAL A 1 86 ? -5.068 -4.593 3.620 1.00 94.06 86 VAL A O 1
ATOM 665 N N . VAL A 1 87 ? -4.872 -6.549 2.536 1.00 92.25 87 VAL A N 1
ATOM 666 C CA . VAL A 1 87 ? -3.587 -6.247 1.896 1.00 92.25 87 VAL A CA 1
ATOM 667 C C . VAL A 1 87 ? -3.800 -6.052 0.397 1.00 92.25 87 VAL A C 1
ATOM 669 O O . VAL A 1 87 ? -4.366 -6.907 -0.278 1.00 92.25 87 VAL A O 1
ATOM 672 N N . VAL A 1 88 ? -3.334 -4.921 -0.129 1.00 91.94 88 VAL A N 1
ATOM 673 C CA . VAL A 1 88 ? -3.379 -4.582 -1.555 1.00 91.94 88 VAL A CA 1
ATOM 674 C C . VAL A 1 88 ? -1.966 -4.653 -2.121 1.00 91.94 88 VAL A C 1
ATOM 676 O O . VAL A 1 88 ? -1.129 -3.803 -1.809 1.00 91.94 88 VAL A O 1
ATOM 679 N N . LEU A 1 89 ? -1.707 -5.644 -2.974 1.00 91.75 89 LEU A N 1
ATOM 680 C CA . LEU A 1 89 ? -0.475 -5.723 -3.756 1.00 91.75 89 LEU A CA 1
ATOM 681 C C . LEU A 1 89 ? -0.594 -4.836 -4.998 1.00 91.75 89 LEU A C 1
ATOM 683 O O . LEU A 1 89 ? -1.445 -5.060 -5.857 1.00 91.75 89 LEU A O 1
ATOM 687 N N . LEU A 1 90 ? 0.265 -3.823 -5.090 1.00 91.25 90 LEU A N 1
ATOM 688 C CA . LEU A 1 90 ? 0.339 -2.932 -6.241 1.00 91.25 90 LEU A CA 1
ATOM 689 C C . LEU A 1 90 ? 1.431 -3.401 -7.204 1.00 91.25 90 LEU A C 1
ATOM 691 O O . LEU A 1 90 ? 2.586 -3.544 -6.801 1.00 91.25 90 LEU A O 1
ATOM 695 N N . ILE A 1 91 ? 1.052 -3.580 -8.470 1.00 92.94 91 ILE A N 1
ATOM 696 C CA . ILE A 1 91 ? 1.913 -4.048 -9.562 1.00 92.94 91 ILE A CA 1
ATOM 697 C C . ILE A 1 91 ? 2.013 -2.951 -10.623 1.00 92.94 91 ILE A C 1
ATOM 699 O O . ILE A 1 91 ? 1.023 -2.280 -10.926 1.00 92.94 91 ILE A O 1
ATOM 703 N N . ASP A 1 92 ? 3.208 -2.766 -11.188 1.00 92.88 92 ASP A N 1
ATOM 704 C CA . ASP A 1 92 ? 3.408 -1.839 -12.301 1.00 92.88 92 ASP A CA 1
ATOM 705 C C . ASP A 1 92 ? 2.885 -2.475 -13.591 1.00 92.88 92 ASP A C 1
ATOM 707 O O . ASP A 1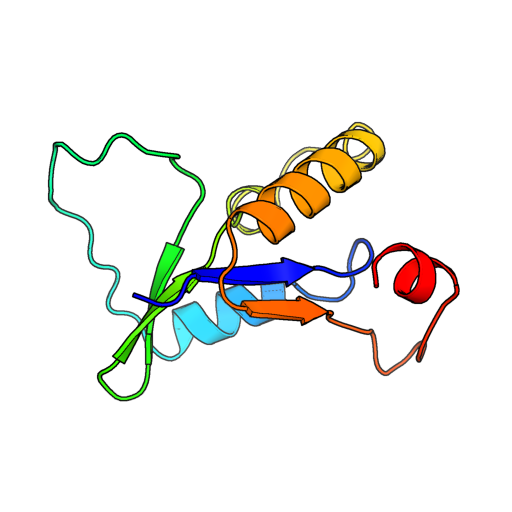 92 ? 3.427 -3.471 -14.063 1.00 92.88 92 ASP A O 1
ATOM 711 N N . ALA A 1 93 ? 1.845 -1.891 -14.183 1.00 94.25 93 ALA A N 1
ATOM 712 C CA . ALA A 1 93 ? 1.253 -2.406 -15.414 1.00 94.25 93 ALA A CA 1
ATOM 713 C C . ALA A 1 93 ? 2.213 -2.368 -16.618 1.00 94.25 93 ALA A C 1
ATOM 715 O O . ALA A 1 93 ? 2.030 -3.137 -17.557 1.00 94.25 93 ALA A O 1
ATOM 716 N N . THR A 1 94 ? 3.220 -1.489 -16.605 1.00 94.94 94 THR A N 1
ATOM 717 C CA . THR A 1 94 ? 4.208 -1.381 -17.690 1.00 94.94 94 THR A CA 1
ATOM 718 C C . THR A 1 94 ? 5.254 -2.492 -17.643 1.00 94.94 94 THR A C 1
ATOM 720 O O . THR A 1 94 ? 5.799 -2.856 -18.682 1.00 94.94 94 THR A O 1
ATOM 723 N N . GLU A 1 95 ? 5.497 -3.059 -16.460 1.00 92.88 95 GLU A N 1
ATOM 724 C CA . GLU A 1 95 ? 6.427 -4.176 -16.258 1.00 92.88 95 GLU A CA 1
ATOM 725 C C . GLU A 1 95 ? 5.705 -5.527 -16.127 1.00 92.88 95 GLU A C 1
ATOM 727 O O . GLU A 1 95 ? 6.317 -6.576 -16.317 1.00 92.88 95 GLU A O 1
ATOM 732 N N . GLY A 1 96 ? 4.405 -5.516 -15.819 1.00 92.31 96 GLY A N 1
ATOM 733 C CA . GLY A 1 96 ? 3.647 -6.722 -15.508 1.00 92.31 96 GLY A CA 1
ATOM 734 C C . GLY A 1 96 ? 4.069 -7.343 -14.173 1.00 92.31 96 GLY A C 1
ATOM 735 O O . GLY A 1 96 ? 4.631 -6.679 -13.301 1.00 92.31 96 GLY A O 1
ATOM 736 N N . VAL A 1 97 ? 3.765 -8.631 -13.999 1.00 94.19 97 VAL A N 1
ATOM 737 C CA . VAL A 1 97 ? 4.140 -9.386 -12.794 1.00 94.19 97 VAL A CA 1
ATOM 738 C C . VAL A 1 97 ? 5.620 -9.758 -12.869 1.00 94.19 97 VAL A C 1
ATOM 740 O O . VAL A 1 97 ? 6.037 -10.464 -13.786 1.00 94.19 97 VAL A O 1
ATOM 743 N N . THR A 1 98 ? 6.405 -9.321 -11.886 1.00 93.31 98 THR A N 1
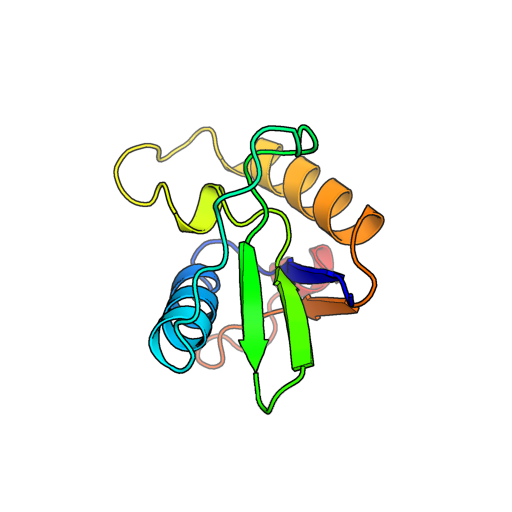ATOM 744 C CA . THR A 1 98 ? 7.838 -9.631 -11.781 1.00 93.31 98 THR A CA 1
ATOM 745 C C . THR A 1 98 ? 8.121 -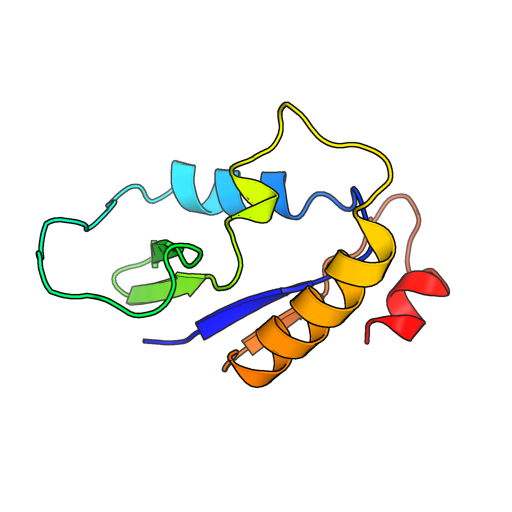10.669 -10.692 1.00 93.31 98 THR A C 1
ATOM 747 O O . THR A 1 98 ? 7.293 -10.927 -9.818 1.00 93.31 98 THR A O 1
ATOM 750 N N . GLU A 1 99 ? 9.329 -11.242 -10.684 1.00 90.44 99 GLU A N 1
ATOM 751 C CA . GLU A 1 99 ? 9.771 -12.148 -9.610 1.00 90.44 99 GLU A CA 1
ATOM 752 C C . GLU A 1 99 ? 9.755 -11.462 -8.231 1.00 90.44 99 GLU A C 1
ATOM 754 O O . GLU A 1 99 ? 9.477 -12.091 -7.212 1.00 90.44 99 GLU A O 1
ATOM 759 N N . GLN A 1 100 ? 10.022 -10.152 -8.182 1.00 84.62 100 GLN A N 1
ATOM 760 C CA . GLN A 1 100 ? 9.964 -9.394 -6.935 1.00 84.62 100 GLN A CA 1
ATOM 761 C C . GLN A 1 100 ? 8.528 -9.259 -6.418 1.00 84.62 100 GLN A C 1
ATOM 763 O O . GLN A 1 100 ? 8.324 -9.318 -5.209 1.00 84.62 100 GLN A O 1
ATOM 768 N N . ASP A 1 101 ? 7.543 -9.126 -7.308 1.00 88.81 101 ASP A N 1
ATOM 769 C CA . ASP A 1 101 ? 6.130 -9.111 -6.919 1.00 88.81 101 ASP A CA 1
ATOM 770 C C . ASP A 1 101 ? 5.716 -10.474 -6.346 1.00 88.81 101 ASP A C 1
ATOM 772 O O . ASP A 1 101 ? 5.072 -10.526 -5.301 1.00 88.81 101 ASP A O 1
ATOM 776 N N . ALA A 1 102 ? 6.178 -11.572 -6.955 1.00 87.50 102 ALA A N 1
ATOM 777 C CA . ALA A 1 102 ? 5.942 -12.929 -6.459 1.00 87.50 102 ALA A CA 1
ATOM 778 C C . ALA A 1 102 ? 6.598 -13.215 -5.094 1.00 87.50 102 ALA A C 1
ATOM 780 O O . ALA A 1 102 ? 6.092 -14.038 -4.346 1.00 87.50 102 ALA A O 1
ATOM 781 N N . LYS A 1 103 ? 7.708 -12.545 -4.753 1.00 84.38 103 LYS A N 1
ATOM 782 C CA . LYS A 1 103 ? 8.346 -12.639 -3.422 1.00 84.38 103 LYS A CA 1
ATOM 783 C C . LYS A 1 103 ? 7.620 -11.836 -2.339 1.00 84.38 103 LYS A C 1
ATOM 785 O O . LYS A 1 103 ? 7.892 -12.042 -1.159 1.00 84.38 103 LYS A O 1
ATOM 790 N N . ILE A 1 104 ? 6.799 -10.862 -2.732 1.00 81.56 104 ILE A N 1
ATOM 791 C CA . ILE A 1 104 ? 6.020 -10.016 -1.816 1.00 81.56 104 ILE A CA 1
ATOM 792 C C . ILE A 1 104 ? 4.633 -10.622 -1.553 1.00 81.56 104 ILE A C 1
ATOM 794 O O . ILE A 1 104 ? 4.096 -10.398 -0.469 1.00 81.56 104 ILE A O 1
ATOM 798 N N . ALA A 1 105 ? 4.066 -11.323 -2.543 1.00 81.06 105 ALA A N 1
ATOM 799 C CA . ALA A 1 105 ? 2.800 -12.055 -2.454 1.00 81.06 105 ALA A CA 1
ATOM 800 C C . ALA A 1 105 ? 2.898 -13.276 -1.526 1.00 81.06 105 ALA A C 1
ATOM 802 O O . ALA A 1 105 ? 1.903 -13.519 -0.807 1.00 81.06 105 ALA A O 1
#